Protein AF-A0A4U3B0X9-F1 (afdb_monomer_lite)

Foldseek 3Di:
DVQVCCCPPVVDHPPDDDDPDDDDPPPDDPVPDDQDDADLDDCVVCVVLLQQQCCVAPVDRVVVCVVPQDPVNSVVCSVPGDCPGSSNLLSCLCPPDQDDDDPPCPVVSVVSVVSNVVSGDPRNVVSVVVVVVVVVVVVVVVVVVVVVVVD

Structure (mmCIF, N/CA/C/O backbone):
data_AF-A0A4U3B0X9-F1
#
_entry.id   AF-A0A4U3B0X9-F1
#
loop_
_atom_site.group_PDB
_atom_site.id
_atom_site.type_symbol
_atom_site.label_atom_id
_atom_site.label_alt_id
_atom_site.label_comp_id
_atom_site.label_asym_id
_atom_site.label_entity_id
_atom_site.label_seq_id
_atom_site.pdbx_PDB_ins_code
_atom_site.Cartn_x
_atom_site.Cartn_y
_atom_site.Cartn_z
_atom_site.occupancy
_atom_site.B_iso_or_equiv
_atom_site.auth_seq_id
_atom_site.auth_comp_id
_atom_site.auth_asym_id
_atom_site.auth_atom_id
_atom_site.pdbx_PDB_model_num
ATOM 1 N N . LEU A 1 1 ? -31.611 -10.986 -2.241 1.00 58.12 1 LEU A N 1
ATOM 2 C CA . LEU A 1 1 ? -31.623 -9.513 -2.038 1.00 58.12 1 LEU A CA 1
ATOM 3 C C . LEU A 1 1 ? -30.250 -8.855 -1.805 1.00 58.12 1 LEU A C 1
ATOM 5 O O . LEU A 1 1 ? -30.163 -7.653 -1.999 1.00 58.12 1 LEU A O 1
ATOM 9 N N . VAL A 1 2 ? -29.166 -9.588 -1.501 1.00 58.53 2 VAL A N 1
ATOM 10 C CA . VAL A 1 2 ? -27.774 -9.092 -1.698 1.00 58.53 2 VAL A CA 1
ATOM 11 C C . VAL A 1 2 ? -27.005 -10.004 -2.658 1.00 58.53 2 VAL A C 1
ATOM 13 O O . VAL A 1 2 ? -26.321 -9.516 -3.549 1.00 58.53 2 VAL A O 1
ATOM 16 N N . ILE A 1 3 ? -27.207 -11.321 -2.544 1.00 60.56 3 ILE A N 1
ATOM 17 C CA . ILE A 1 3 ? -26.591 -12.351 -3.399 1.00 60.56 3 ILE A CA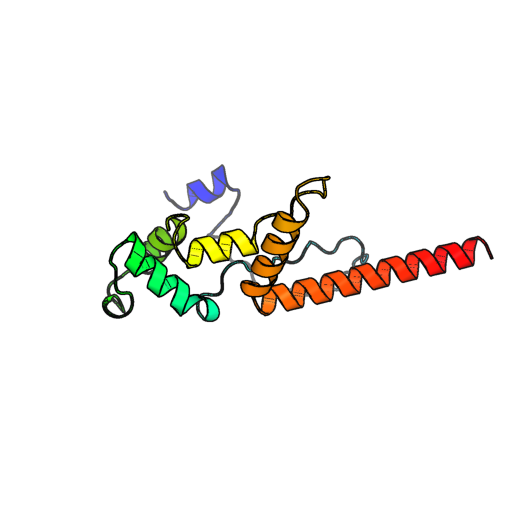 1
ATOM 18 C C . ILE A 1 3 ? -26.887 -12.114 -4.896 1.00 60.56 3 ILE A C 1
ATOM 20 O O . ILE A 1 3 ? -25.988 -12.217 -5.725 1.00 60.56 3 ILE A O 1
ATOM 24 N N . ASP A 1 4 ? -28.110 -11.696 -5.233 1.00 64.00 4 ASP A N 1
ATOM 25 C CA . ASP A 1 4 ? -28.548 -11.498 -6.626 1.00 64.00 4 ASP A CA 1
ATOM 26 C C . ASP A 1 4 ? -27.814 -10.339 -7.327 1.00 64.00 4 ASP A C 1
ATOM 28 O O . 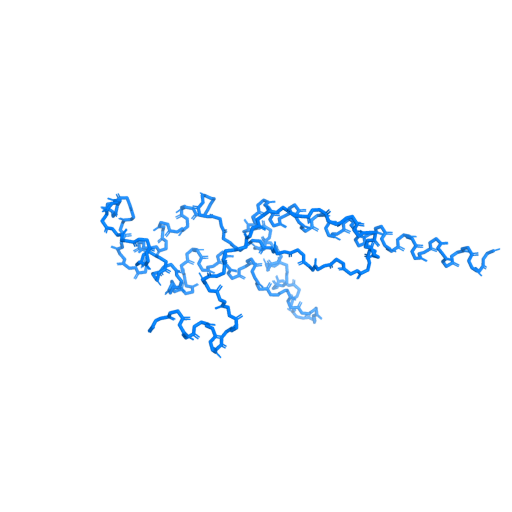ASP A 1 4 ? -27.564 -10.387 -8.527 1.00 64.00 4 ASP A O 1
ATOM 32 N N . VAL A 1 5 ? -27.376 -9.319 -6.574 1.00 68.06 5 VAL A N 1
ATOM 33 C CA . VAL A 1 5 ? -26.639 -8.172 -7.137 1.00 68.06 5 VAL A CA 1
ATOM 34 C C . VAL A 1 5 ? -25.253 -8.593 -7.634 1.00 68.06 5 VAL A C 1
ATOM 36 O O . VAL A 1 5 ? -24.791 -8.099 -8.664 1.00 68.06 5 VAL A O 1
ATOM 39 N N . PHE A 1 6 ? -24.599 -9.523 -6.932 1.00 60.88 6 PHE A N 1
ATOM 40 C CA . PHE A 1 6 ? -23.285 -10.047 -7.319 1.00 60.88 6 PHE A CA 1
ATOM 41 C C . PHE A 1 6 ? -23.370 -10.973 -8.534 1.00 60.88 6 PHE A C 1
ATOM 43 O O . PHE A 1 6 ? -22.490 -10.935 -9.397 1.00 60.88 6 PHE A O 1
ATOM 50 N N . LYS A 1 7 ? -24.459 -11.737 -8.648 1.00 64.50 7 LYS A N 1
ATOM 51 C CA . LYS A 1 7 ? -24.698 -12.610 -9.795 1.00 64.50 7 LYS A CA 1
ATOM 52 C C . LYS A 1 7 ? -24.978 -11.807 -11.064 1.00 64.50 7 LYS A C 1
ATOM 54 O O . LYS A 1 7 ? -24.322 -12.027 -12.076 1.00 64.50 7 LYS A O 1
ATOM 59 N N . ASP A 1 8 ? -25.857 -10.812 -10.988 1.00 65.38 8 ASP A N 1
ATOM 60 C CA . ASP A 1 8 ? -26.349 -10.127 -12.188 1.00 65.38 8 ASP A CA 1
ATOM 61 C C . ASP A 1 8 ? -25.413 -9.026 -12.700 1.00 65.38 8 ASP A C 1
ATOM 63 O O . ASP A 1 8 ? -25.367 -8.766 -13.902 1.00 65.38 8 ASP A O 1
ATOM 67 N N . LYS A 1 9 ? -24.659 -8.356 -11.814 1.00 61.19 9 LYS A N 1
ATOM 68 C CA . LYS A 1 9 ? -23.760 -7.258 -12.219 1.00 61.19 9 LYS A CA 1
ATOM 69 C C . LYS A 1 9 ? -22.295 -7.649 -12.335 1.00 61.19 9 LYS A C 1
ATOM 71 O O . LYS A 1 9 ? -21.566 -6.986 -13.066 1.00 61.19 9 LYS A O 1
ATOM 76 N N . LEU A 1 10 ? -21.864 -8.671 -11.599 1.00 64.69 10 LEU A N 1
ATOM 77 C CA . LEU A 1 10 ? -20.454 -9.064 -11.512 1.00 64.69 10 LEU A CA 1
ATOM 78 C C . LEU A 1 10 ? -20.211 -10.513 -11.950 1.00 64.69 10 LEU A C 1
ATOM 80 O O . LEU A 1 10 ? -19.059 -10.925 -12.009 1.00 64.69 10 LEU A O 1
ATOM 84 N N . ASN A 1 11 ? -21.263 -11.265 -12.299 1.00 58.09 11 ASN A N 1
ATOM 85 C CA . ASN A 1 11 ? -21.195 -12.669 -12.710 1.00 58.09 11 ASN A CA 1
ATOM 86 C C . ASN A 1 11 ? -20.490 -13.579 -11.681 1.00 58.09 11 ASN A C 1
ATOM 88 O O . ASN A 1 11 ? -19.813 -14.540 -12.045 1.00 58.09 11 ASN A O 1
ATOM 92 N N . ILE A 1 12 ? -20.636 -13.270 -10.386 1.00 61.69 12 ILE A N 1
ATOM 93 C CA . ILE A 1 12 ? -20.060 -14.046 -9.280 1.00 61.69 12 ILE A CA 1
ATOM 94 C C . ILE A 1 12 ? -21.200 -14.700 -8.497 1.00 61.69 12 ILE A C 1
ATOM 96 O O . ILE A 1 12 ? -22.024 -14.012 -7.893 1.00 61.69 12 ILE A O 1
ATOM 100 N N . ASP A 1 13 ? -21.233 -16.035 -8.496 1.00 69.44 13 ASP A N 1
ATOM 101 C CA . ASP A 1 13 ? -22.217 -16.823 -7.753 1.00 69.44 13 ASP A CA 1
ATOM 102 C C . ASP A 1 13 ? -21.636 -17.308 -6.417 1.00 69.44 13 ASP A C 1
ATOM 104 O O . ASP A 1 13 ? -20.866 -18.267 -6.354 1.00 69.44 13 ASP A O 1
ATOM 108 N N . LEU A 1 14 ? -22.023 -16.626 -5.339 1.00 63.66 14 LEU A N 1
ATOM 109 C CA . LEU A 1 14 ? -21.607 -16.914 -3.962 1.00 63.66 14 LEU A CA 1
ATOM 110 C C . LEU A 1 14 ? -22.302 -18.150 -3.357 1.00 63.66 14 LEU A C 1
ATOM 112 O O . LEU A 1 14 ? -22.044 -18.483 -2.204 1.00 63.66 14 LEU A O 1
ATOM 116 N N . THR A 1 15 ? -23.185 -18.816 -4.108 1.00 67.69 15 THR A N 1
ATOM 117 C CA . THR A 1 15 ? -23.916 -20.016 -3.665 1.00 67.69 15 THR A CA 1
ATOM 118 C C . THR A 1 15 ? -23.371 -21.317 -4.256 1.00 67.69 15 THR A C 1
ATOM 120 O O . THR A 1 15 ? -23.873 -22.394 -3.941 1.00 67.69 15 THR A O 1
ATOM 123 N N . ALA A 1 16 ? -22.339 -21.245 -5.102 1.00 61.00 16 ALA A N 1
ATOM 124 C CA . ALA A 1 16 ? -21.762 -22.418 -5.743 1.00 61.00 16 ALA A CA 1
ATOM 125 C C . ALA A 1 16 ? -20.732 -23.117 -4.835 1.00 61.00 16 ALA A C 1
ATOM 127 O O . ALA A 1 16 ? -19.614 -22.631 -4.658 1.00 61.00 16 ALA A O 1
ATOM 128 N N . ASP A 1 17 ? -21.085 -24.300 -4.325 1.00 55.38 17 ASP A N 1
ATOM 129 C CA . ASP A 1 17 ? -20.151 -25.232 -3.683 1.00 55.38 17 ASP A CA 1
ATOM 130 C C . ASP A 1 17 ? -19.131 -25.750 -4.713 1.00 55.38 17 ASP A C 1
ATOM 132 O O . ASP A 1 17 ? -19.342 -26.757 -5.396 1.00 55.38 17 ASP A O 1
ATOM 136 N N . LYS A 1 18 ? -17.992 -25.064 -4.852 1.00 51.91 18 LYS A N 1
ATOM 137 C CA . LYS A 1 18 ? -16.855 -25.586 -5.618 1.00 51.91 18 LYS A CA 1
ATOM 138 C C . LYS A 1 18 ? -16.180 -26.690 -4.804 1.00 51.91 18 LYS A C 1
ATOM 140 O O . LYS A 1 18 ? -15.394 -26.418 -3.900 1.00 51.91 18 LYS A O 1
ATOM 145 N N . LYS A 1 19 ? -16.481 -27.949 -5.136 1.00 41.53 19 LYS A N 1
ATOM 146 C CA . LYS A 1 19 ? -15.724 -29.108 -4.649 1.00 41.53 19 LYS A CA 1
ATOM 147 C C . LYS A 1 19 ? -14.262 -28.982 -5.080 1.00 41.53 19 LYS A C 1
ATOM 149 O O . LYS A 1 19 ? -13.957 -28.952 -6.269 1.00 41.53 19 LYS A O 1
ATOM 154 N N . ALA A 1 20 ? -13.374 -28.921 -4.095 1.00 42.41 20 ALA A N 1
ATOM 155 C CA . ALA A 1 20 ? -11.943 -29.062 -4.289 1.00 42.41 20 ALA A CA 1
ATOM 156 C C . ALA A 1 20 ? -11.616 -30.510 -4.693 1.00 42.41 20 ALA A C 1
ATOM 158 O O . ALA A 1 20 ? -11.985 -31.442 -3.980 1.00 42.41 20 ALA A O 1
ATOM 159 N N . GLY A 1 21 ? -10.900 -30.680 -5.807 1.00 44.09 21 GLY A N 1
ATOM 160 C CA . GLY A 1 21 ? -10.210 -31.927 -6.141 1.00 44.09 21 GLY A CA 1
ATOM 161 C C . GLY A 1 21 ? -10.716 -32.649 -7.389 1.00 44.09 21 GLY A C 1
ATOM 162 O O . GLY A 1 21 ? -11.432 -33.634 -7.278 1.00 44.09 21 GLY A O 1
ATOM 163 N N . GLU A 1 22 ? -10.233 -32.230 -8.559 1.00 33.38 22 GLU A N 1
ATOM 164 C CA . GLU A 1 22 ? -10.010 -33.120 -9.705 1.00 33.38 22 GLU A CA 1
ATOM 165 C C . GLU A 1 22 ? -8.728 -32.658 -10.416 1.00 33.38 22 GLU A C 1
ATOM 167 O O . GLU A 1 22 ? -8.694 -31.633 -11.095 1.00 33.38 22 GLU A O 1
ATOM 172 N N . MET A 1 23 ? -7.636 -33.393 -10.181 1.00 42.75 23 MET A N 1
ATOM 173 C CA . MET A 1 23 ? -6.396 -33.277 -10.944 1.00 42.75 23 MET A CA 1
ATOM 174 C C . MET A 1 23 ? -6.652 -33.823 -12.348 1.00 42.75 23 MET A C 1
ATOM 176 O O . MET A 1 23 ? -6.735 -35.034 -12.540 1.00 42.75 23 MET A O 1
ATOM 180 N N . THR A 1 24 ? -6.749 -32.935 -13.331 1.00 37.41 24 THR A N 1
ATOM 181 C CA . THR A 1 24 ? -6.506 -33.295 -14.726 1.00 37.41 24 THR A CA 1
ATOM 182 C C . THR A 1 24 ? -5.103 -32.823 -15.071 1.00 37.41 24 THR A C 1
ATOM 184 O O . THR A 1 24 ? -4.795 -31.634 -15.047 1.00 37.41 24 THR A O 1
ATOM 187 N N . GLU A 1 25 ? -4.218 -33.786 -15.318 1.00 46.66 25 GLU A N 1
ATOM 188 C CA . GLU A 1 25 ? -2.865 -33.565 -15.820 1.00 46.66 25 GLU A CA 1
ATOM 189 C C . GLU A 1 25 ? -2.976 -33.057 -17.265 1.00 46.66 25 GLU A C 1
ATOM 191 O O . GLU A 1 25 ? -2.872 -33.803 -18.238 1.00 46.66 25 GLU A O 1
ATOM 196 N N . SER A 1 26 ? -3.274 -31.768 -17.428 1.00 37.78 26 SER A N 1
ATOM 197 C CA . SER A 1 26 ? -3.074 -31.118 -18.712 1.00 37.78 26 SER A CA 1
ATOM 198 C C . SER A 1 26 ? -1.574 -30.881 -18.841 1.00 37.78 26 SER A C 1
ATOM 200 O O . SER A 1 26 ? -0.998 -30.124 -18.056 1.00 37.78 26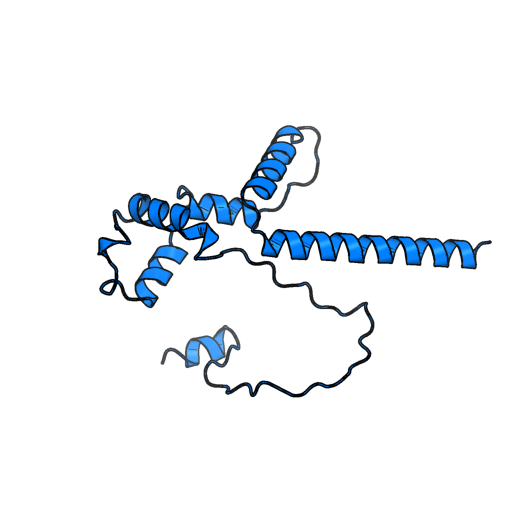 SER A O 1
ATOM 202 N N . LEU A 1 27 ? -0.935 -31.519 -19.822 1.00 40.84 27 LEU A N 1
ATOM 203 C CA . LEU A 1 27 ? 0.327 -31.041 -20.387 1.00 40.84 27 LEU A CA 1
ATOM 204 C C . LEU A 1 27 ? 0.046 -29.670 -21.013 1.00 40.84 27 LEU A C 1
ATOM 206 O O . LEU A 1 27 ? -0.173 -29.543 -22.216 1.00 40.84 27 LEU A O 1
ATOM 210 N N . GLY A 1 28 ? -0.052 -28.662 -20.149 1.00 36.62 28 GLY A N 1
ATOM 211 C CA . GLY A 1 28 ? -0.267 -27.280 -20.515 1.00 36.62 28 GLY A CA 1
ATOM 212 C C . GLY A 1 28 ? 0.920 -26.820 -21.338 1.00 36.62 28 GLY A C 1
ATOM 213 O O . GLY A 1 28 ? 2.078 -26.984 -20.951 1.00 36.62 28 GLY A O 1
ATOM 214 N N . ASN A 1 29 ? 0.627 -26.260 -22.502 1.00 39.94 29 ASN A N 1
ATOM 215 C CA . ASN A 1 29 ? 1.595 -25.484 -23.245 1.00 39.94 29 ASN A CA 1
ATOM 216 C C . ASN A 1 29 ? 2.105 -24.381 -22.290 1.00 39.94 29 ASN A C 1
ATOM 218 O O . ASN A 1 29 ? 1.275 -23.627 -21.781 1.00 39.94 29 ASN A O 1
ATOM 222 N N . PRO A 1 30 ? 3.416 -24.229 -22.027 1.00 50.03 30 PRO A N 1
ATOM 223 C CA . PRO A 1 30 ? 3.950 -23.231 -21.079 1.00 50.03 30 PRO A CA 1
ATOM 224 C C . PRO A 1 30 ? 3.720 -21.765 -21.515 1.00 50.03 30 PRO A C 1
ATOM 226 O O . PRO A 1 30 ? 4.317 -20.834 -20.976 1.00 50.03 30 PRO A O 1
ATOM 229 N N . LEU A 1 31 ? 2.895 -21.557 -22.544 1.00 47.84 31 LEU A N 1
ATOM 230 C CA . LEU A 1 31 ? 2.499 -20.278 -23.115 1.00 47.84 31 LEU A CA 1
ATOM 231 C C . LEU A 1 31 ? 1.166 -19.755 -22.558 1.00 47.84 31 LEU A C 1
ATOM 233 O O . LEU A 1 31 ? 0.908 -18.568 -22.730 1.00 47.84 31 LEU A O 1
ATOM 237 N N . ASP A 1 32 ? 0.391 -20.590 -21.856 1.00 48.38 32 ASP A N 1
ATOM 238 C CA . ASP A 1 32 ? -0.952 -20.256 -21.359 1.00 48.38 32 ASP A CA 1
ATOM 239 C C . ASP A 1 32 ? -1.034 -20.245 -19.814 1.00 48.38 32 ASP A C 1
ATOM 241 O O . ASP A 1 32 ? -2.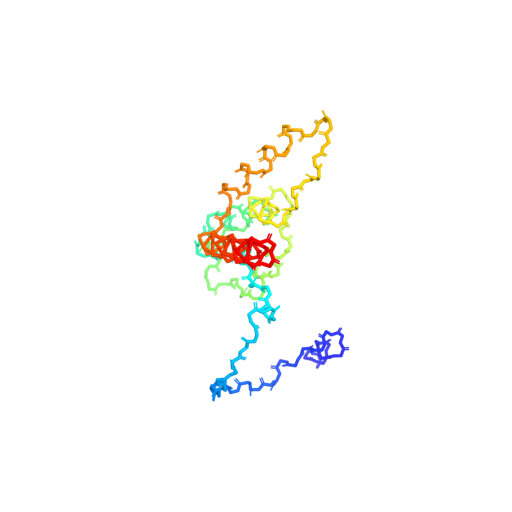095 -20.481 -19.242 1.00 48.38 32 ASP A O 1
ATOM 245 N N . GLU A 1 33 ? 0.078 -19.995 -19.107 1.00 63.88 33 GLU A N 1
ATOM 246 C CA . GLU A 1 33 ? 0.017 -19.745 -17.657 1.00 63.88 33 GLU A CA 1
ATOM 247 C C . GLU A 1 33 ? -0.629 -18.371 -17.410 1.00 63.88 33 GLU A C 1
ATOM 249 O O . GLU A 1 33 ? -0.079 -17.337 -17.806 1.00 63.88 33 GLU A O 1
ATOM 254 N N . GLU A 1 34 ? -1.802 -18.357 -16.764 1.00 70.94 34 GLU A N 1
ATOM 255 C CA . GLU A 1 34 ? -2.416 -17.128 -16.256 1.00 70.94 34 GLU A CA 1
ATOM 256 C C . GLU A 1 34 ? -1.418 -16.382 -15.360 1.00 70.94 34 GLU A C 1
ATOM 258 O O . GLU A 1 34 ? -0.642 -16.987 -14.614 1.00 70.94 34 GLU A O 1
ATOM 263 N N . ALA A 1 35 ? -1.404 -15.049 -15.456 1.00 76.25 35 ALA A N 1
ATOM 264 C CA . ALA A 1 35 ? -0.524 -14.241 -14.626 1.00 76.25 35 ALA A CA 1
ATOM 265 C C . ALA A 1 35 ? -0.830 -14.515 -13.142 1.00 76.25 35 ALA A C 1
ATOM 267 O O . ALA A 1 35 ? -2.004 -14.496 -12.765 1.00 76.25 35 ALA A O 1
ATOM 268 N N . PRO A 1 36 ? 0.192 -14.764 -12.304 1.00 84.94 36 PRO A N 1
ATOM 269 C CA . PRO A 1 36 ? -0.036 -15.052 -10.897 1.00 84.94 36 PRO A CA 1
ATOM 270 C C . PRO A 1 36 ? -0.690 -13.848 -10.216 1.00 84.94 36 PRO A C 1
ATOM 272 O O . PRO A 1 36 ? -0.334 -12.699 -10.496 1.00 84.94 36 PRO A O 1
ATOM 275 N N . ASP A 1 37 ? -1.630 -14.117 -9.312 1.00 90.12 37 ASP A N 1
ATOM 276 C CA . ASP A 1 37 ? -2.234 -13.081 -8.481 1.00 90.12 37 ASP A CA 1
ATOM 277 C C . ASP A 1 37 ? -1.201 -12.581 -7.463 1.00 90.12 37 ASP A C 1
ATOM 279 O O . ASP A 1 37 ? -0.636 -13.360 -6.694 1.00 90.12 37 ASP A O 1
ATOM 283 N N . VAL A 1 38 ? -0.900 -11.282 -7.496 1.00 93.19 38 VAL A N 1
ATOM 284 C CA . VAL A 1 38 ? 0.132 -10.677 -6.648 1.00 93.19 38 VAL A CA 1
ATOM 285 C C . VAL A 1 38 ? -0.553 -10.040 -5.441 1.00 93.19 38 VAL A C 1
ATOM 287 O O . VAL A 1 38 ? -1.306 -9.075 -5.610 1.00 93.19 38 VAL A O 1
ATOM 290 N N . PRO A 1 39 ? -0.274 -10.496 -4.208 1.00 95.12 39 PRO A N 1
ATOM 291 C CA . PRO A 1 39 ? -0.954 -9.983 -3.029 1.00 95.12 39 PRO A CA 1
ATOM 292 C C . PRO A 1 39 ? -0.608 -8.513 -2.785 1.00 95.12 39 PRO A C 1
ATOM 294 O O . PRO A 1 39 ? 0.556 -8.102 -2.798 1.00 95.12 39 PRO A O 1
ATOM 297 N N . VAL A 1 40 ? -1.638 -7.715 -2.503 1.00 97.31 40 VAL A N 1
ATOM 298 C CA . VAL A 1 40 ? -1.505 -6.279 -2.198 1.00 97.31 40 VAL A CA 1
ATOM 299 C C . VAL A 1 40 ? -1.540 -6.010 -0.692 1.00 97.31 40 VAL A C 1
ATOM 301 O O . VAL A 1 40 ? -0.966 -5.025 -0.221 1.00 97.31 40 VAL A O 1
ATOM 304 N N . VAL A 1 41 ? -2.194 -6.880 0.079 1.00 97.81 41 VAL A N 1
ATOM 305 C CA . VAL A 1 41 ? -2.398 -6.733 1.525 1.00 97.81 41 VAL A CA 1
ATOM 306 C C . VAL A 1 41 ? -2.082 -8.051 2.216 1.00 97.81 41 VAL A C 1
ATOM 308 O O . VAL A 1 41 ? -2.502 -9.110 1.761 1.00 97.81 41 VAL A O 1
ATOM 311 N N . ASN A 1 42 ? -1.393 -7.973 3.350 1.00 98.19 42 ASN A N 1
ATOM 312 C CA . ASN A 1 42 ? -1.234 -9.076 4.283 1.00 98.19 42 ASN A CA 1
ATOM 313 C C . ASN A 1 42 ? -1.551 -8.560 5.691 1.00 98.19 42 ASN A C 1
ATOM 315 O O . ASN A 1 42 ? -0.745 -7.851 6.282 1.00 98.19 42 ASN A O 1
ATOM 319 N N . PHE A 1 43 ? -2.715 -8.917 6.243 1.00 97.06 43 PHE A N 1
ATOM 320 C CA . PHE A 1 43 ? -3.191 -8.374 7.524 1.00 97.06 43 PHE A CA 1
ATOM 321 C C . PHE A 1 43 ? -2.243 -8.615 8.709 1.00 97.06 43 PHE A C 1
ATOM 323 O O . PHE A 1 43 ? -2.285 -7.858 9.674 1.00 97.06 43 PHE A O 1
ATOM 330 N N . THR A 1 44 ? -1.380 -9.634 8.647 1.00 97.94 44 THR A N 1
ATOM 331 C CA . THR A 1 44 ? -0.381 -9.897 9.689 1.00 97.94 44 THR A CA 1
ATOM 332 C C . THR A 1 44 ? 0.825 -8.973 9.555 1.00 97.94 44 THR A C 1
ATOM 334 O O . THR A 1 44 ? 1.221 -8.344 10.529 1.00 97.94 44 THR A O 1
ATOM 337 N N . LEU A 1 45 ? 1.403 -8.863 8.357 1.00 98.06 45 LEU A N 1
ATOM 338 C CA . LEU A 1 45 ? 2.577 -8.013 8.119 1.00 98.06 45 LEU A CA 1
ATOM 339 C C . LEU A 1 45 ? 2.227 -6.522 8.112 1.00 98.06 45 LEU A C 1
ATOM 341 O O . LEU A 1 45 ? 3.056 -5.686 8.458 1.00 98.06 45 LEU A O 1
ATOM 345 N N . ASP A 1 46 ? 0.995 -6.195 7.731 1.00 98.50 46 ASP A N 1
ATOM 346 C CA . ASP A 1 46 ? 0.500 -4.826 7.644 1.00 98.50 46 ASP A CA 1
ATOM 347 C C . ASP A 1 46 ? -0.141 -4.336 8.951 1.00 98.50 46 ASP A C 1
ATOM 349 O O . ASP A 1 46 ? -0.567 -3.184 9.011 1.00 98.50 46 ASP A O 1
ATOM 353 N N . ALA A 1 47 ? -0.199 -5.166 10.000 1.00 98.38 47 ALA A N 1
ATOM 354 C CA . ALA A 1 47 ? -0.936 -4.887 11.235 1.00 98.38 47 ALA A CA 1
ATOM 355 C C . ALA A 1 47 ? -0.638 -3.495 11.826 1.00 98.38 47 ALA A C 1
ATOM 357 O O . ALA A 1 47 ? -1.568 -2.753 12.140 1.00 98.38 47 ALA A O 1
ATOM 358 N N . ASP A 1 48 ? 0.637 -3.099 11.892 1.00 98.44 48 ASP A N 1
ATOM 359 C CA . ASP A 1 48 ? 1.051 -1.795 12.425 1.00 98.44 48 ASP A CA 1
ATOM 360 C C . ASP A 1 48 ? 0.557 -0.626 11.561 1.00 98.44 48 ASP A C 1
ATOM 362 O O . ASP A 1 48 ? 0.073 0.386 12.075 1.00 98.44 48 ASP A O 1
ATOM 366 N N . MET A 1 49 ? 0.643 -0.761 10.232 1.00 98.56 49 MET A N 1
ATOM 367 C CA . MET A 1 49 ? 0.148 0.261 9.307 1.00 98.56 49 MET A CA 1
ATOM 368 C C . MET A 1 49 ? -1.369 0.359 9.371 1.00 98.56 49 MET A C 1
ATOM 370 O O . MET A 1 49 ? -1.903 1.465 9.358 1.00 98.56 49 MET A O 1
ATOM 374 N N . ILE A 1 50 ? -2.062 -0.772 9.467 1.00 98.75 50 ILE A N 1
ATOM 375 C CA . ILE A 1 50 ? -3.517 -0.835 9.601 1.00 98.75 50 ILE A CA 1
ATOM 376 C C . ILE A 1 50 ? -3.949 -0.153 10.892 1.00 98.75 50 ILE A C 1
ATOM 378 O O . ILE A 1 50 ? -4.774 0.756 10.849 1.00 98.75 50 ILE A O 1
ATOM 382 N N . PHE A 1 51 ? -3.338 -0.515 12.018 1.00 98.69 51 PHE A N 1
ATOM 383 C CA . PHE A 1 51 ? -3.599 0.112 13.308 1.00 98.69 51 PHE A CA 1
ATOM 384 C C . PHE A 1 51 ? -3.416 1.633 13.253 1.00 98.69 51 PHE A C 1
ATOM 386 O O . PHE A 1 51 ? -4.340 2.381 13.578 1.00 98.69 51 PHE A O 1
ATOM 393 N N . ALA A 1 52 ? -2.261 2.098 12.770 1.00 98.69 52 ALA A N 1
ATOM 394 C CA . ALA A 1 52 ? -1.980 3.526 12.649 1.00 98.69 52 ALA A CA 1
ATOM 395 C C . ALA A 1 52 ? -2.970 4.240 11.713 1.00 98.69 52 ALA A C 1
ATOM 397 O O . ALA A 1 52 ? -3.345 5.382 11.968 1.00 98.69 52 ALA A O 1
ATOM 398 N N . SER A 1 53 ? -3.417 3.569 10.649 1.00 98.75 53 SER A N 1
ATOM 399 C CA . SER A 1 53 ? -4.373 4.124 9.684 1.00 98.75 53 SER A CA 1
ATOM 400 C C . SER A 1 53 ? -5.768 4.287 10.284 1.00 98.75 53 SER A C 1
ATOM 402 O O . SER A 1 53 ? -6.383 5.332 10.100 1.00 98.75 53 SER A O 1
ATOM 404 N N . PHE A 1 54 ? -6.247 3.302 11.049 1.00 98.75 54 PHE A N 1
ATOM 405 C CA . PHE A 1 54 ? -7.539 3.387 11.738 1.00 98.75 54 PHE A CA 1
ATOM 406 C C . PHE A 1 54 ? -7.552 4.483 12.803 1.00 98.75 54 PHE A C 1
ATOM 408 O O . PHE A 1 54 ? -8.530 5.227 12.915 1.00 98.75 54 PHE A O 1
ATOM 415 N N . LEU A 1 55 ? -6.456 4.619 13.551 1.00 98.44 55 LEU A N 1
ATOM 416 C CA . LEU A 1 55 ? -6.323 5.690 14.529 1.00 98.44 55 LEU A CA 1
ATOM 417 C C . LEU A 1 55 ? -6.261 7.066 13.848 1.00 98.44 55 LEU A C 1
ATOM 419 O O . LEU A 1 55 ? -6.900 8.002 14.311 1.00 98.44 55 LEU A O 1
ATOM 423 N N . PHE A 1 56 ? -5.533 7.187 12.735 1.00 98.44 56 PHE A N 1
ATOM 424 C CA . PHE A 1 56 ? -5.392 8.444 11.997 1.00 98.44 56 PHE A CA 1
ATOM 425 C C . PHE A 1 56 ? -6.700 8.919 11.345 1.00 98.44 56 PHE A C 1
ATOM 427 O O . PHE A 1 56 ? -7.048 10.089 11.481 1.00 98.44 56 PHE A O 1
ATOM 434 N N . ASP A 1 57 ? -7.418 8.040 10.643 1.00 98.44 57 ASP A N 1
ATOM 435 C CA . ASP A 1 57 ? -8.605 8.435 9.869 1.00 98.44 57 ASP A CA 1
ATOM 436 C C . ASP A 1 57 ? -9.884 8.486 10.695 1.00 98.44 57 ASP A C 1
ATOM 438 O O . ASP A 1 57 ? -10.724 9.363 10.495 1.00 98.44 57 ASP A O 1
ATOM 442 N N . TYR A 1 58 ? -10.055 7.519 11.594 1.00 98.19 58 TYR A N 1
ATOM 443 C CA . TYR A 1 58 ? -11.324 7.302 12.283 1.00 98.19 58 TYR A CA 1
ATOM 444 C C . TYR A 1 58 ? -11.231 7.543 13.785 1.00 98.19 58 TYR A C 1
ATOM 446 O O . TYR A 1 58 ? -12.252 7.497 14.467 1.00 98.19 58 TYR A O 1
ATOM 454 N N . ASN A 1 59 ? -10.026 7.791 14.312 1.00 98.44 59 ASN A N 1
ATOM 455 C CA . ASN A 1 59 ? -9.767 7.844 15.748 1.00 98.44 59 ASN A CA 1
ATOM 456 C C . ASN A 1 59 ? -10.220 6.556 16.470 1.00 98.44 59 ASN A C 1
ATOM 458 O O . ASN A 1 59 ? -10.735 6.599 17.586 1.00 98.44 59 ASN A O 1
ATOM 462 N N . ILE A 1 60 ? -10.046 5.403 15.809 1.00 98.44 60 ILE A N 1
ATOM 463 C CA . ILE A 1 60 ? -10.415 4.082 16.330 1.00 98.44 60 ILE A CA 1
ATOM 464 C C . ILE A 1 60 ? -9.159 3.341 16.797 1.00 98.44 60 ILE A C 1
ATOM 466 O O . ILE A 1 60 ? -8.264 3.050 16.003 1.00 98.44 60 ILE A O 1
ATOM 470 N N . ASN A 1 61 ? -9.124 2.963 18.076 1.00 98.31 61 ASN A N 1
ATOM 471 C CA . ASN A 1 61 ? -8.117 2.055 18.619 1.00 98.31 61 ASN A CA 1
ATOM 472 C C . ASN A 1 61 ? -8.546 0.590 18.408 1.00 98.31 61 ASN A C 1
ATOM 474 O O . ASN A 1 61 ? -9.413 0.084 19.118 1.00 98.31 61 ASN A O 1
ATOM 478 N N . LEU A 1 62 ? -7.922 -0.118 17.459 1.00 97.94 62 LEU A N 1
ATOM 479 C CA . LEU A 1 62 ? -8.290 -1.508 17.144 1.00 97.94 62 LEU A CA 1
ATOM 480 C C . LEU A 1 62 ? -8.073 -2.498 18.301 1.00 97.94 62 LEU A C 1
ATOM 482 O O . LEU A 1 62 ? -8.741 -3.530 18.331 1.00 97.94 62 LEU A O 1
ATOM 486 N N . PHE A 1 63 ? -7.191 -2.205 19.263 1.00 97.31 63 PHE A N 1
ATOM 487 C CA . PHE A 1 63 ? -7.023 -3.061 20.443 1.00 97.31 63 PHE A CA 1
ATOM 488 C C . PHE A 1 63 ? -8.235 -2.989 21.373 1.00 97.31 63 PHE A C 1
ATOM 490 O O . PHE A 1 63 ? -8.647 -4.004 21.926 1.00 97.31 63 PHE A O 1
ATOM 497 N N . GLU A 1 64 ? -8.842 -1.811 21.502 1.00 98.19 64 GLU A N 1
ATOM 498 C CA . GLU A 1 64 ? -10.056 -1.612 22.301 1.00 98.19 64 GLU A CA 1
ATOM 499 C C . GLU A 1 64 ? -11.305 -2.164 21.610 1.00 98.19 64 GLU A C 1
ATOM 501 O O . GLU A 1 64 ? -12.302 -2.431 22.268 1.00 98.19 64 GLU A O 1
ATOM 506 N N . GLN A 1 65 ? -11.257 -2.346 20.289 1.00 97.81 65 GLN A N 1
ATOM 507 C CA . GLN A 1 65 ? -12.384 -2.821 19.487 1.00 97.81 65 GLN A CA 1
ATOM 508 C C . GLN A 1 65 ? -12.447 -4.349 19.323 1.00 97.81 65 GLN A C 1
ATOM 510 O O . GLN A 1 65 ? -13.318 -4.857 18.610 1.00 97.81 65 GLN A O 1
ATOM 515 N N . GLN A 1 66 ? -11.557 -5.104 19.973 1.00 95.44 66 GLN A N 1
ATOM 516 C CA . GLN A 1 66 ? -11.546 -6.566 19.891 1.00 95.44 66 GLN A CA 1
ATOM 517 C C . GLN A 1 66 ? -12.856 -7.165 20.427 1.00 95.44 66 GLN A C 1
ATOM 519 O O . GLN A 1 66 ? -13.250 -6.923 21.564 1.00 95.44 66 GLN A O 1
ATOM 524 N N . GLY A 1 67 ? -13.541 -7.954 19.593 1.00 95.25 67 GLY A N 1
ATOM 525 C CA . GLY A 1 67 ? -14.834 -8.564 19.929 1.00 95.25 67 GLY A CA 1
ATOM 526 C C . GLY A 1 67 ? -16.038 -7.613 19.879 1.00 95.25 67 GLY A C 1
ATOM 527 O O . GLY A 1 67 ? -17.158 -8.065 20.100 1.00 95.25 67 GLY A O 1
ATOM 528 N N . ILE A 1 68 ? -15.825 -6.328 19.570 1.00 98.00 68 ILE A N 1
ATOM 529 C CA . ILE A 1 68 ? -16.878 -5.308 19.460 1.00 98.00 68 ILE A CA 1
ATOM 530 C C . ILE A 1 68 ? -17.104 -4.958 17.988 1.00 98.00 68 ILE A C 1
ATOM 532 O O . ILE A 1 68 ? -18.208 -5.148 17.473 1.00 98.00 68 ILE A O 1
ATOM 536 N N . LEU A 1 69 ? -16.048 -4.499 17.308 1.00 97.19 69 LEU A N 1
ATOM 537 C CA . LEU A 1 69 ? -16.100 -4.120 15.899 1.00 97.19 69 LEU A CA 1
ATOM 538 C C . LEU A 1 69 ? -16.311 -5.365 15.039 1.00 97.19 69 LEU A C 1
ATOM 540 O O . LEU A 1 69 ? -15.481 -6.280 15.031 1.00 97.19 69 LEU A O 1
ATOM 544 N N . GLN A 1 70 ? -17.423 -5.403 14.307 1.00 97.81 70 GLN A N 1
ATOM 545 C CA . GLN A 1 70 ? -17.738 -6.539 13.453 1.00 97.81 70 GLN A CA 1
ATOM 546 C C . GLN A 1 70 ? -16.790 -6.574 12.253 1.00 97.81 70 GLN A C 1
ATOM 548 O O . GLN A 1 70 ? -16.389 -5.541 11.716 1.00 97.81 70 GLN A O 1
ATOM 553 N N . TRP A 1 71 ? -16.466 -7.773 11.767 1.00 96.50 71 TRP A N 1
ATOM 554 C CA . TRP A 1 71 ? -15.525 -7.933 10.652 1.00 96.50 71 TRP A CA 1
ATOM 555 C C . TRP A 1 71 ? -15.952 -7.176 9.382 1.00 96.50 71 TRP A C 1
ATOM 557 O O . TRP A 1 71 ? -15.121 -6.578 8.701 1.00 96.50 71 TRP A O 1
ATOM 567 N N . GLY A 1 72 ? -17.256 -7.140 9.087 1.00 97.88 72 GLY A N 1
ATOM 568 C CA . GLY A 1 72 ? -17.787 -6.372 7.957 1.00 97.88 72 GLY A CA 1
ATOM 569 C C . GLY A 1 72 ? -17.577 -4.860 8.101 1.00 97.88 72 GLY A C 1
ATOM 570 O O . GLY A 1 72 ? -17.265 -4.194 7.117 1.00 97.88 72 GLY A O 1
ATOM 571 N N . GLU A 1 73 ? -17.686 -4.327 9.320 1.00 97.75 73 GLU A N 1
ATOM 572 C CA . GLU A 1 73 ? -17.431 -2.911 9.616 1.00 97.75 73 GLU A CA 1
ATOM 573 C C . GLU A 1 73 ? -15.939 -2.596 9.505 1.00 97.75 73 GLU A C 1
ATOM 575 O O . GLU A 1 73 ? -15.564 -1.608 8.876 1.00 97.75 73 GLU A O 1
ATOM 580 N N . PHE A 1 74 ? -15.081 -3.476 10.034 1.00 98.31 74 PHE A N 1
ATOM 581 C CA . PHE A 1 74 ? -13.636 -3.376 9.852 1.00 98.31 74 PHE A CA 1
ATOM 582 C C . PHE A 1 74 ? -13.266 -3.310 8.366 1.00 98.31 74 PHE A C 1
ATOM 584 O O . PHE A 1 74 ? -12.550 -2.399 7.959 1.00 98.31 74 PHE A O 1
ATOM 591 N N . LEU A 1 75 ? -13.778 -4.228 7.539 1.00 98.25 75 LEU A N 1
ATOM 592 C CA . LEU A 1 75 ? -13.492 -4.233 6.103 1.00 98.25 75 LEU A CA 1
ATOM 593 C C . LEU A 1 75 ? -14.033 -2.986 5.398 1.00 98.25 75 LEU A C 1
ATOM 595 O O . LEU A 1 75 ? -13.353 -2.435 4.533 1.00 98.25 75 LEU A O 1
ATOM 599 N N . ALA A 1 76 ? -15.227 -2.516 5.766 1.00 98.31 76 ALA A N 1
ATOM 600 C CA . ALA A 1 76 ? -15.786 -1.284 5.220 1.00 98.31 76 ALA A CA 1
ATOM 601 C C . ALA A 1 76 ? -14.885 -0.075 5.523 1.00 98.31 76 ALA A C 1
ATOM 603 O O . ALA A 1 76 ? -14.582 0.698 4.615 1.00 98.31 76 ALA A O 1
ATOM 604 N N . LEU A 1 77 ? -14.406 0.054 6.762 1.00 98.56 77 LEU A N 1
ATOM 605 C CA . LEU A 1 77 ? -13.480 1.112 7.174 1.00 98.56 77 LEU A CA 1
ATOM 606 C C . LEU A 1 77 ? -12.115 0.979 6.487 1.00 98.56 77 LEU A C 1
ATOM 608 O O . LEU A 1 77 ? -11.603 1.957 5.944 1.00 98.56 77 LEU A O 1
ATOM 612 N N . PHE A 1 78 ? -11.552 -0.229 6.454 1.00 98.56 78 PHE A N 1
ATOM 613 C CA . PHE A 1 78 ? -10.268 -0.524 5.817 1.00 98.56 78 PHE A CA 1
ATOM 614 C C . PHE A 1 78 ? -10.275 -0.179 4.320 1.00 98.56 78 PHE A C 1
ATOM 616 O O . PHE A 1 78 ? -9.358 0.476 3.823 1.00 98.56 78 PHE A O 1
ATOM 623 N N . ASN A 1 79 ? -11.334 -0.555 3.598 1.00 97.62 79 ASN A N 1
ATOM 624 C CA . ASN A 1 79 ? -11.457 -0.282 2.164 1.00 97.62 79 ASN A CA 1
ATOM 625 C C . ASN A 1 79 ? -11.648 1.211 1.847 1.00 97.62 79 ASN A C 1
ATOM 627 O O . ASN A 1 79 ? -11.372 1.630 0.722 1.00 97.62 79 ASN A O 1
ATOM 631 N N . ASN A 1 80 ? -12.095 2.008 2.823 1.00 98.00 80 ASN A N 1
ATOM 632 C CA . ASN A 1 80 ? -12.366 3.441 2.672 1.00 98.00 80 ASN A CA 1
ATOM 633 C C . ASN A 1 80 ? -11.356 4.344 3.402 1.00 98.00 80 ASN A C 1
ATOM 635 O O . ASN A 1 80 ? -11.630 5.527 3.591 1.00 98.00 80 ASN A O 1
ATOM 639 N N . LEU A 1 81 ? -10.185 3.816 3.780 1.00 98.44 81 LEU A N 1
ATOM 640 C CA . LEU A 1 81 ? -9.094 4.632 4.319 1.00 98.44 81 LEU A CA 1
ATOM 641 C C . LEU A 1 81 ? -8.714 5.765 3.345 1.00 98.44 81 LEU A C 1
ATOM 643 O O . LEU A 1 81 ? -8.723 5.600 2.124 1.00 98.44 81 LEU A O 1
ATOM 647 N N . SER A 1 82 ? -8.336 6.917 3.878 1.00 98.06 82 SER A N 1
ATOM 648 C CA . SER A 1 82 ? -7.862 8.072 3.134 1.00 98.06 82 SER A CA 1
ATOM 649 C C . SER A 1 82 ? -6.461 7.824 2.567 1.00 98.06 82 SER A C 1
ATOM 651 O O . SER A 1 82 ? -5.627 7.141 3.166 1.00 98.06 82 SER A O 1
ATOM 653 N N . GLU A 1 83 ? -6.159 8.435 1.418 1.00 97.56 83 GLU A N 1
ATOM 654 C CA . GLU A 1 83 ? -4.876 8.277 0.704 1.00 97.56 83 GLU A CA 1
ATOM 655 C C . GLU A 1 83 ? -3.642 8.716 1.515 1.00 97.56 83 GLU A C 1
ATOM 657 O O . GLU A 1 83 ? -2.508 8.413 1.154 1.00 97.56 83 GLU A O 1
ATOM 662 N N . LYS A 1 84 ? -3.847 9.442 2.619 1.00 97.38 84 LYS A N 1
ATOM 663 C CA . LYS A 1 84 ? -2.774 9.925 3.499 1.00 97.38 84 LYS A CA 1
ATOM 664 C C . LYS A 1 84 ? -2.379 8.909 4.568 1.00 97.38 84 LYS A C 1
ATOM 666 O O . LYS A 1 84 ? -1.371 9.112 5.243 1.00 97.38 84 LYS A O 1
ATOM 671 N N . THR A 1 85 ? -3.158 7.844 4.742 1.00 98.62 85 THR A N 1
ATOM 672 C CA . THR A 1 85 ? -2.877 6.828 5.754 1.00 98.62 85 THR A CA 1
ATOM 673 C C . THR A 1 85 ? -1.640 6.000 5.414 1.00 98.62 85 THR A C 1
ATOM 675 O O . THR A 1 85 ? -1.378 5.735 4.236 1.00 98.62 85 THR A O 1
ATOM 678 N N . PRO A 1 86 ? -0.899 5.511 6.428 1.00 98.44 86 PRO A N 1
ATOM 679 C CA . PRO A 1 86 ? 0.224 4.602 6.211 1.00 98.44 86 PRO A CA 1
ATOM 680 C C . PRO A 1 86 ? -0.132 3.403 5.323 1.00 98.44 86 PRO A C 1
ATOM 682 O O . PRO A 1 86 ? 0.626 3.066 4.413 1.00 98.44 86 PRO A O 1
ATOM 685 N N . MET A 1 87 ? -1.307 2.801 5.537 1.00 98.50 87 MET A N 1
ATOM 686 C CA . MET A 1 87 ? -1.747 1.641 4.768 1.00 98.50 87 MET A CA 1
ATOM 687 C C . MET A 1 87 ? -2.052 1.995 3.308 1.00 98.50 87 MET A C 1
ATOM 689 O O . MET A 1 87 ? -1.607 1.283 2.407 1.00 98.50 87 MET A O 1
ATOM 693 N N . LYS A 1 88 ? -2.757 3.102 3.033 1.00 98.38 88 LYS A N 1
ATOM 694 C CA . LYS A 1 88 ? -3.038 3.506 1.643 1.00 98.38 88 LYS A CA 1
ATOM 695 C C . LYS A 1 88 ? -1.777 3.922 0.898 1.00 98.38 88 LYS A C 1
ATOM 697 O O . LYS A 1 88 ? -1.642 3.578 -0.271 1.00 98.38 88 LYS A O 1
ATOM 702 N N . ILE A 1 89 ? -0.809 4.539 1.576 1.00 98.50 89 ILE A N 1
ATOM 703 C CA . ILE A 1 89 ? 0.516 4.815 1.002 1.00 98.50 89 ILE A CA 1
ATOM 704 C C . ILE A 1 89 ? 1.222 3.509 0.603 1.00 98.50 89 ILE A C 1
ATOM 706 O O . ILE A 1 89 ? 1.773 3.421 -0.496 1.00 98.50 89 ILE A O 1
ATOM 710 N N . ALA A 1 90 ? 1.188 2.478 1.455 1.00 98.50 90 ALA A N 1
ATOM 711 C CA . ALA A 1 90 ? 1.764 1.175 1.127 1.00 98.50 90 ALA A CA 1
ATOM 712 C C . ALA A 1 90 ? 1.058 0.526 -0.075 1.00 98.50 90 ALA A C 1
ATOM 714 O O . ALA A 1 90 ? 1.727 0.121 -1.025 1.00 98.50 90 ALA A O 1
ATOM 715 N N . ILE A 1 91 ? -0.280 0.495 -0.083 1.00 98.38 91 ILE A N 1
ATOM 716 C CA . ILE A 1 91 ? -1.083 -0.022 -1.207 1.00 98.38 91 ILE A CA 1
ATOM 717 C C . ILE A 1 91 ? -0.762 0.733 -2.498 1.00 98.38 91 ILE A C 1
ATOM 719 O O . ILE A 1 91 ? -0.552 0.107 -3.540 1.00 98.38 91 ILE A O 1
ATOM 723 N N . HIS A 1 92 ? -0.673 2.063 -2.436 1.00 98.19 92 HIS A N 1
ATOM 724 C CA . HIS A 1 92 ? -0.314 2.895 -3.576 1.00 98.19 92 HIS A CA 1
ATOM 725 C C . HIS A 1 92 ? 1.029 2.458 -4.158 1.00 98.19 92 HIS A C 1
ATOM 727 O O . HIS A 1 92 ? 1.108 2.146 -5.341 1.00 98.19 92 HIS A O 1
ATOM 733 N N . TYR A 1 93 ? 2.079 2.355 -3.340 1.00 98.31 93 TYR A N 1
ATOM 734 C CA . TYR A 1 93 ? 3.378 1.928 -3.851 1.00 98.31 93 TYR A CA 1
ATOM 735 C C . TYR A 1 93 ? 3.406 0.460 -4.267 1.00 98.31 93 TYR A C 1
ATOM 737 O O . TYR A 1 93 ? 4.126 0.135 -5.201 1.00 98.31 93 TYR A O 1
ATOM 745 N N . ARG A 1 94 ? 2.608 -0.436 -3.686 1.00 97.50 94 ARG A N 1
ATOM 746 C CA . ARG A 1 94 ? 2.506 -1.826 -4.169 1.00 97.50 94 ARG A CA 1
ATOM 747 C C . ARG A 1 94 ? 1.905 -1.896 -5.574 1.00 97.50 94 ARG A C 1
ATOM 749 O O . ARG A 1 94 ? 2.416 -2.627 -6.416 1.00 97.50 94 ARG A O 1
ATOM 756 N N . THR A 1 95 ? 0.914 -1.057 -5.866 1.00 96.12 95 THR A N 1
ATOM 757 C CA . THR A 1 95 ? 0.093 -1.153 -7.086 1.00 96.12 95 THR A CA 1
ATOM 758 C C . THR A 1 95 ? 0.459 -0.167 -8.195 1.00 96.12 95 THR A C 1
ATOM 760 O O . THR A 1 95 ? 0.211 -0.457 -9.360 1.00 96.12 95 THR A O 1
ATOM 763 N N . CYS A 1 96 ? 1.077 0.977 -7.884 1.00 96.31 96 CYS A N 1
ATOM 764 C CA . CYS A 1 96 ? 1.332 2.014 -8.885 1.00 96.31 96 CYS A CA 1
ATOM 765 C C . CYS A 1 96 ? 2.298 1.547 -9.979 1.00 96.31 96 CYS A C 1
ATOM 767 O O . CYS A 1 96 ? 3.203 0.747 -9.738 1.00 96.31 96 CYS A O 1
ATOM 769 N N . GLU A 1 97 ? 2.148 2.067 -11.192 1.00 95.62 97 GLU A N 1
ATOM 770 C CA . GLU A 1 97 ? 3.101 1.807 -12.267 1.00 95.62 97 GLU A CA 1
ATOM 771 C C . GLU A 1 97 ? 4.329 2.714 -12.138 1.00 95.62 97 GLU A C 1
ATOM 773 O O . GLU A 1 97 ? 4.250 3.857 -11.687 1.00 95.62 97 GLU A O 1
ATOM 778 N N . ILE A 1 98 ? 5.492 2.224 -12.575 1.00 95.25 98 ILE A N 1
ATOM 779 C CA . ILE A 1 98 ? 6.656 3.096 -12.758 1.00 95.25 98 ILE A CA 1
ATOM 780 C C . ILE A 1 98 ? 6.458 3.832 -14.088 1.00 95.25 98 ILE A C 1
ATOM 782 O O . ILE A 1 98 ? 6.380 3.162 -15.123 1.00 95.25 98 ILE A O 1
ATOM 786 N N . PRO A 1 99 ? 6.454 5.178 -14.112 1.00 94.69 99 PRO A N 1
ATOM 787 C CA . PRO A 1 99 ? 6.226 5.919 -15.341 1.00 94.69 99 PRO A CA 1
ATOM 788 C C . PRO A 1 99 ? 7.282 5.585 -16.401 1.00 94.69 99 PRO A C 1
ATOM 790 O O . PRO A 1 99 ? 8.437 5.229 -16.106 1.00 94.69 99 PRO A O 1
ATOM 793 N N . LYS A 1 100 ? 6.879 5.691 -17.673 1.00 96.00 100 LYS A N 1
ATOM 794 C CA . LYS A 1 100 ? 7.782 5.491 -18.814 1.00 96.00 100 LYS A CA 1
ATOM 795 C C . LYS A 1 100 ? 8.918 6.505 -18.736 1.00 96.00 100 LYS A C 1
ATOM 797 O O . LYS A 1 100 ? 8.696 7.662 -18.414 1.00 96.00 100 LYS A O 1
ATOM 802 N N . LYS A 1 101 ? 10.147 6.070 -19.016 1.00 95.94 101 LYS A N 1
ATOM 803 C CA . LYS A 1 101 ? 11.331 6.935 -18.934 1.00 95.94 101 LYS A CA 1
ATOM 804 C C . LYS A 1 101 ? 11.201 8.126 -19.893 1.00 95.94 101 LYS A C 1
ATOM 806 O O . LYS A 1 101 ? 10.992 7.916 -21.085 1.00 95.94 101 LYS A O 1
ATOM 811 N N . ASP A 1 102 ? 11.428 9.331 -19.383 1.00 95.50 102 ASP A N 1
ATOM 812 C CA . ASP A 1 102 ? 11.574 10.561 -20.164 1.00 95.50 102 ASP A CA 1
ATOM 813 C C . ASP A 1 102 ? 12.863 11.319 -19.764 1.00 95.50 102 ASP A C 1
ATOM 815 O O . ASP A 1 102 ? 13.737 10.769 -19.086 1.00 95.50 102 ASP A O 1
ATOM 819 N N . LYS A 1 103 ? 13.037 12.556 -20.254 1.00 94.88 103 LYS A N 1
ATOM 820 C CA . LYS A 1 103 ? 14.241 13.376 -20.010 1.00 94.88 103 LYS A CA 1
ATOM 821 C C . LYS A 1 103 ? 14.299 14.002 -18.608 1.00 94.88 103 LYS A C 1
ATOM 823 O O . LYS A 1 103 ? 15.365 14.470 -18.221 1.00 94.88 103 LYS A O 1
ATOM 828 N N . HIS A 1 104 ? 13.194 14.024 -17.867 1.00 95.25 104 HIS A N 1
ATOM 829 C CA . HIS A 1 104 ? 13.028 14.782 -16.624 1.00 95.25 104 HIS A CA 1
ATOM 830 C C . HIS A 1 104 ? 12.604 13.917 -15.422 1.00 95.25 104 HIS A C 1
ATOM 832 O O . HIS A 1 104 ? 12.717 14.368 -14.289 1.00 95.25 104 HIS A O 1
ATOM 838 N N . ASN A 1 105 ? 12.192 12.664 -15.631 1.00 96.38 105 ASN A N 1
ATOM 839 C CA . ASN A 1 105 ? 11.613 11.806 -14.592 1.00 96.38 105 ASN A CA 1
ATOM 840 C C . ASN A 1 105 ? 12.566 10.759 -13.995 1.00 96.38 105 ASN A C 1
ATOM 842 O O . ASN A 1 105 ? 12.134 9.795 -13.358 1.00 96.38 105 ASN A O 1
ATOM 846 N N . SER A 1 106 ? 13.878 10.907 -14.197 1.00 96.62 106 SER A N 1
ATOM 847 C CA . SER A 1 106 ? 14.862 9.948 -13.675 1.00 96.62 106 SER A CA 1
ATOM 848 C C . SER A 1 106 ? 14.757 9.785 -12.152 1.00 96.62 106 SER A C 1
ATOM 850 O O . SER A 1 106 ? 14.731 8.655 -11.655 1.00 96.62 106 SER A O 1
ATOM 852 N N . ASP A 1 107 ? 14.652 10.899 -11.425 1.00 97.50 107 ASP A N 1
ATOM 853 C CA . ASP A 1 107 ? 14.610 10.902 -9.960 1.00 97.50 107 ASP A CA 1
ATOM 854 C C . ASP A 1 107 ? 13.277 10.389 -9.417 1.00 97.50 107 ASP A C 1
ATOM 856 O O . ASP A 1 107 ? 13.267 9.567 -8.501 1.00 97.50 107 ASP A O 1
ATOM 860 N N . GLU A 1 108 ? 12.160 10.776 -10.037 1.00 96.19 108 GLU A N 1
ATOM 861 C CA . GLU A 1 108 ? 10.829 10.258 -9.707 1.00 96.19 108 GLU A CA 1
ATOM 862 C C . GLU A 1 108 ? 10.790 8.733 -9.843 1.00 96.19 108 GLU A C 1
ATOM 864 O O . GLU A 1 108 ? 10.427 8.017 -8.911 1.00 96.19 108 GLU A O 1
ATOM 869 N N . ARG A 1 109 ? 11.261 8.201 -10.976 1.00 97.62 109 ARG A N 1
ATOM 870 C CA . ARG A 1 109 ? 11.303 6.753 -11.208 1.00 97.62 109 ARG A CA 1
ATOM 871 C C . ARG A 1 109 ? 12.199 6.037 -10.207 1.00 97.62 109 ARG A C 1
ATOM 873 O O . ARG A 1 109 ? 11.875 4.925 -9.790 1.00 97.62 109 ARG A O 1
ATOM 880 N N . LYS A 1 110 ? 13.332 6.638 -9.832 1.00 97.50 110 LYS A N 1
ATOM 881 C CA . LYS A 1 110 ? 14.229 6.090 -8.806 1.00 97.50 110 LYS A CA 1
ATOM 882 C C . LYS A 1 110 ? 13.539 6.054 -7.444 1.00 97.50 110 LYS A C 1
ATOM 884 O O . LYS A 1 110 ? 13.638 5.046 -6.747 1.00 97.50 110 LYS A O 1
ATOM 889 N N . GLN A 1 111 ? 12.816 7.113 -7.095 1.00 97.75 111 GLN A N 1
ATOM 890 C CA . GLN A 1 111 ? 12.064 7.191 -5.851 1.00 97.75 111 GLN A CA 1
ATOM 891 C C . GLN A 1 111 ? 10.934 6.158 -5.815 1.00 97.75 111 GLN A C 1
ATOM 893 O O . GLN A 1 111 ? 10.854 5.400 -4.853 1.00 97.75 111 GLN A O 1
ATOM 898 N N . ILE A 1 112 ? 10.124 6.050 -6.873 1.00 97.81 112 ILE A N 1
ATOM 899 C CA . ILE A 1 112 ? 9.045 5.053 -6.956 1.00 97.81 112 ILE A CA 1
ATOM 900 C C . ILE A 1 112 ? 9.614 3.641 -6.805 1.00 97.81 112 ILE A C 1
ATOM 902 O O . ILE A 1 112 ? 9.110 2.877 -5.992 1.00 97.81 112 ILE A O 1
ATOM 906 N N . LYS A 1 113 ? 10.708 3.300 -7.501 1.00 97.56 113 LYS A N 1
ATOM 907 C CA . LYS A 1 113 ? 11.367 1.987 -7.359 1.00 97.56 113 LYS A CA 1
ATOM 908 C C . LYS A 1 113 ? 11.788 1.686 -5.922 1.00 97.56 113 LYS A C 1
ATOM 910 O O . LYS A 1 113 ? 11.518 0.600 -5.427 1.00 97.56 113 LYS A O 1
ATOM 915 N N . LYS A 1 114 ? 12.407 2.658 -5.249 1.00 98.31 114 LYS A N 1
ATOM 916 C CA . LYS A 1 114 ? 12.816 2.523 -3.847 1.00 98.31 114 LYS A CA 1
ATOM 917 C C . LYS A 1 114 ? 11.613 2.307 -2.926 1.00 98.31 114 LYS A C 1
ATOM 919 O O . LYS A 1 114 ? 11.685 1.515 -1.993 1.00 98.31 114 LYS A O 1
ATOM 924 N N . MET A 1 115 ? 10.517 3.021 -3.169 1.00 98.31 115 MET A N 1
ATOM 925 C CA . MET A 1 115 ? 9.302 2.883 -2.369 1.00 98.31 115 MET A CA 1
ATOM 926 C C . MET A 1 115 ? 8.575 1.563 -2.645 1.00 98.31 115 MET A C 1
ATOM 928 O O . MET A 1 115 ? 8.082 0.952 -1.703 1.00 98.31 115 MET A O 1
ATOM 932 N N . LYS A 1 116 ? 8.579 1.082 -3.895 1.00 97.81 116 LYS A N 1
ATOM 933 C CA . LYS A 1 116 ? 8.106 -0.263 -4.244 1.00 97.81 116 LYS A CA 1
ATOM 934 C C . LYS A 1 116 ? 8.854 -1.332 -3.464 1.00 97.81 116 LYS A C 1
ATOM 936 O O . LYS A 1 116 ? 8.219 -2.110 -2.775 1.00 97.81 116 LYS A O 1
ATOM 941 N N . GLU A 1 117 ? 10.184 -1.311 -3.513 1.00 97.06 117 GLU A N 1
ATOM 942 C CA . GLU A 1 117 ? 11.031 -2.265 -2.787 1.00 97.06 117 GLU A CA 1
ATOM 943 C C . GLU A 1 117 ? 10.804 -2.198 -1.271 1.00 97.06 117 GLU A C 1
ATOM 945 O O . GLU A 1 117 ? 10.731 -3.223 -0.605 1.00 97.06 117 GLU A O 1
ATOM 950 N N . ARG A 1 118 ? 10.630 -0.990 -0.722 1.00 97.94 118 ARG A N 1
ATOM 951 C CA . ARG A 1 118 ? 10.347 -0.795 0.706 1.00 97.94 118 ARG A CA 1
ATOM 952 C C . ARG A 1 118 ? 9.035 -1.440 1.156 1.00 97.94 118 ARG A C 1
ATOM 954 O O . ARG A 1 118 ? 8.981 -1.932 2.277 1.00 97.94 118 ARG A O 1
ATOM 961 N N . TYR A 1 119 ? 7.982 -1.340 0.349 1.00 98.12 119 TYR A N 1
ATOM 962 C CA . TYR A 1 119 ? 6.639 -1.795 0.722 1.00 98.12 119 TYR A CA 1
ATOM 963 C C . TYR A 1 119 ? 6.281 -3.174 0.159 1.00 98.12 119 TYR A C 1
ATOM 965 O O . TYR A 1 119 ? 5.194 -3.671 0.456 1.00 98.12 119 TYR A O 1
ATOM 973 N N . GLU A 1 120 ? 7.151 -3.778 -0.651 1.00 97.88 120 GLU A N 1
ATOM 974 C CA . GLU A 1 120 ? 6.928 -5.083 -1.266 1.00 97.88 120 GLU A CA 1
ATOM 975 C C . GLU A 1 120 ? 6.695 -6.159 -0.196 1.00 97.88 120 GL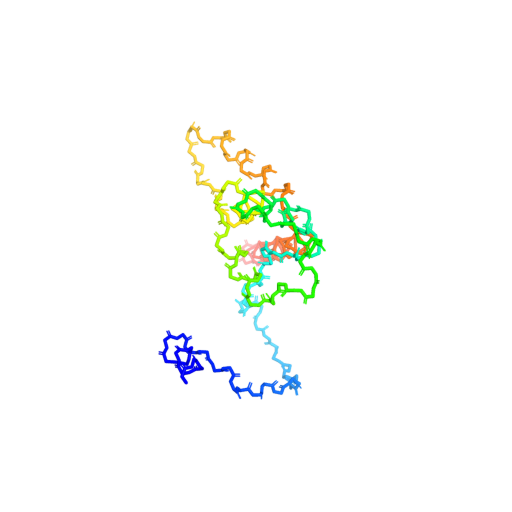U A C 1
ATOM 977 O O . GLU A 1 120 ? 7.453 -6.284 0.767 1.00 97.88 120 GLU A O 1
ATOM 982 N N . LEU A 1 121 ? 5.622 -6.935 -0.361 1.00 98.00 121 LEU A N 1
ATOM 983 C CA . LEU A 1 121 ? 5.341 -8.071 0.511 1.00 98.00 121 LEU A CA 1
ATOM 984 C C . LEU A 1 121 ? 6.279 -9.241 0.165 1.00 98.00 121 LEU A C 1
ATOM 986 O O . LEU A 1 121 ? 6.571 -9.439 -1.014 1.00 98.00 121 LEU A O 1
ATOM 990 N N . PRO A 1 122 ? 6.706 -10.065 1.141 1.00 97.81 122 PRO A N 1
ATOM 991 C CA . PRO A 1 122 ? 7.575 -11.215 0.876 1.00 97.81 122 PRO A CA 1
ATOM 992 C C . PRO A 1 122 ? 7.022 -12.176 -0.186 1.00 97.81 122 PRO A C 1
ATOM 994 O O . PRO A 1 122 ? 7.766 -12.650 -1.038 1.00 97.81 122 PRO A O 1
ATOM 997 N N . GLU A 1 123 ? 5.712 -12.419 -0.167 1.00 96.19 123 GLU A N 1
ATOM 998 C CA . GLU A 1 123 ? 5.027 -13.260 -1.152 1.00 96.19 123 GLU A CA 1
ATOM 999 C C . GLU A 1 123 ? 5.026 -12.623 -2.549 1.00 96.19 123 GLU A C 1
ATOM 1001 O O . GLU A 1 123 ? 5.401 -13.267 -3.526 1.00 96.19 123 GLU A O 1
ATOM 1006 N N . ALA A 1 124 ? 4.719 -11.324 -2.641 1.00 95.75 124 ALA A N 1
ATOM 1007 C CA . ALA A 1 124 ? 4.801 -10.577 -3.896 1.00 95.75 124 ALA A CA 1
ATOM 1008 C C . ALA A 1 124 ? 6.229 -10.577 -4.471 1.00 95.75 124 ALA A C 1
ATOM 1010 O O . ALA A 1 124 ? 6.414 -10.736 -5.679 1.00 95.75 124 ALA A O 1
ATOM 1011 N N . LYS A 1 125 ? 7.242 -10.460 -3.604 1.00 96.50 125 LYS A N 1
ATOM 1012 C CA . LYS A 1 125 ? 8.653 -10.547 -3.986 1.00 96.50 125 LYS A CA 1
ATOM 1013 C C . LYS A 1 125 ? 9.000 -11.919 -4.563 1.00 96.50 125 LYS A C 1
ATOM 1015 O O . LYS A 1 125 ? 9.615 -11.980 -5.623 1.00 96.50 125 LYS A O 1
ATOM 1020 N N . ALA A 1 126 ? 8.587 -12.999 -3.900 1.00 96.44 126 ALA A N 1
ATOM 1021 C CA . ALA A 1 126 ? 8.829 -14.359 -4.377 1.00 96.44 126 ALA A CA 1
ATOM 1022 C C . ALA A 1 126 ? 8.193 -14.597 -5.758 1.00 96.44 126 ALA A C 1
ATOM 1024 O O . ALA A 1 126 ? 8.863 -15.085 -6.668 1.00 96.44 126 ALA A O 1
ATOM 1025 N N . ILE A 1 127 ? 6.941 -14.160 -5.945 1.00 94.25 127 ILE A N 1
ATOM 1026 C CA . ILE A 1 127 ? 6.241 -14.243 -7.236 1.00 94.25 127 ILE A CA 1
ATOM 1027 C C . ILE A 1 127 ? 6.997 -13.456 -8.313 1.00 94.25 127 ILE A C 1
ATOM 1029 O O . ILE A 1 127 ? 7.207 -13.949 -9.422 1.00 94.25 127 ILE A O 1
ATOM 1033 N N . ARG A 1 128 ? 7.444 -12.232 -8.005 1.00 93.25 128 ARG A N 1
ATOM 1034 C CA . ARG A 1 128 ? 8.213 -11.409 -8.946 1.00 93.25 128 ARG A CA 1
ATOM 1035 C C . ARG A 1 128 ? 9.517 -12.090 -9.361 1.00 93.25 128 ARG A C 1
ATOM 1037 O O . ARG A 1 128 ? 9.815 -12.133 -10.554 1.00 93.25 128 ARG A O 1
ATOM 1044 N N . GLU A 1 129 ? 10.279 -12.615 -8.406 1.00 94.56 129 GLU A N 1
ATOM 1045 C CA . GLU A 1 129 ? 11.550 -13.303 -8.666 1.00 94.56 129 GLU A CA 1
ATOM 1046 C C . GLU A 1 129 ? 11.350 -14.551 -9.542 1.00 94.56 129 GLU A C 1
ATOM 1048 O O . GLU A 1 129 ? 12.096 -14.759 -10.504 1.00 94.56 129 GLU A O 1
ATOM 1053 N N . GLU A 1 130 ? 10.299 -15.335 -9.287 1.00 93.94 130 GLU A N 1
ATOM 1054 C CA . GLU A 1 130 ? 9.933 -16.482 -10.125 1.00 93.94 130 GLU A CA 1
ATOM 1055 C C . GLU A 1 130 ? 9.575 -16.052 -11.556 1.00 93.94 130 GLU A C 1
ATOM 1057 O O . GLU A 1 130 ? 10.065 -16.626 -12.534 1.00 93.94 130 GLU A O 1
ATOM 1062 N N . MET A 1 131 ? 8.764 -15.003 -11.701 1.00 91.62 131 MET A N 1
ATOM 1063 C CA . MET A 1 131 ? 8.354 -14.475 -13.004 1.00 91.62 131 MET A CA 1
ATOM 1064 C C . MET A 1 131 ? 9.540 -13.932 -13.809 1.00 91.62 131 MET A C 1
ATOM 1066 O O . MET A 1 131 ? 9.643 -14.179 -15.017 1.00 91.62 131 MET A O 1
ATOM 1070 N N . GLU A 1 132 ? 10.459 -13.222 -13.152 1.00 92.38 132 GLU A N 1
ATOM 1071 C CA . GLU A 1 132 ? 11.706 -12.742 -13.750 1.00 92.38 132 GLU A CA 1
ATOM 1072 C C . GLU A 1 132 ? 12.582 -13.917 -14.221 1.00 92.38 132 GLU A C 1
ATOM 1074 O O . GLU A 1 132 ? 13.086 -13.894 -15.351 1.00 92.38 132 GLU A O 1
ATOM 1079 N N . TYR A 1 133 ? 12.699 -14.978 -13.416 1.00 91.19 133 TYR A N 1
ATOM 1080 C CA . TYR A 1 133 ? 13.439 -16.191 -13.771 1.00 91.19 133 TYR A CA 1
ATOM 1081 C C . TYR A 1 133 ? 12.816 -16.930 -14.966 1.00 91.19 133 TYR A C 1
ATOM 1083 O O . TYR A 1 133 ? 13.508 -17.216 -15.949 1.00 91.19 133 TYR A O 1
ATOM 1091 N N . LYS A 1 134 ? 11.496 -17.157 -14.959 1.00 91.31 134 LYS A N 1
ATOM 1092 C CA . LYS A 1 134 ? 10.764 -17.753 -16.092 1.00 91.31 134 LYS A CA 1
ATOM 1093 C C . LYS A 1 134 ? 10.930 -16.921 -17.369 1.00 91.31 134 LYS A C 1
ATOM 1095 O O . LYS A 1 134 ? 11.127 -17.460 -18.459 1.00 91.31 134 LYS A O 1
ATOM 1100 N N . ALA A 1 135 ? 10.869 -15.591 -17.270 1.00 91.00 135 ALA A N 1
ATOM 1101 C CA . ALA A 1 135 ? 11.094 -14.700 -18.410 1.00 91.00 135 ALA A CA 1
ATOM 1102 C C . ALA A 1 135 ? 12.535 -14.778 -18.943 1.00 91.00 135 ALA A C 1
ATOM 1104 O O . ALA A 1 135 ? 12.746 -14.740 -20.158 1.00 91.00 135 ALA A O 1
ATOM 1105 N N . TYR A 1 136 ? 13.522 -14.909 -18.056 1.00 90.62 136 TYR A N 1
ATOM 1106 C CA . TYR A 1 136 ? 14.920 -15.107 -18.427 1.00 90.62 136 TYR A CA 1
ATOM 1107 C C . TYR A 1 136 ? 15.133 -16.424 -19.187 1.00 90.62 136 TYR A C 1
ATOM 1109 O O . TYR A 1 136 ? 15.710 -16.405 -20.278 1.00 90.62 136 TYR A O 1
ATOM 1117 N N . LEU A 1 137 ? 14.604 -17.541 -18.676 1.00 92.94 137 LEU A N 1
ATOM 1118 C CA . LEU A 1 137 ? 14.689 -18.845 -19.341 1.00 92.94 137 LEU A CA 1
ATOM 1119 C C . LEU A 1 137 ? 14.082 -18.810 -20.749 1.00 92.94 137 LEU A C 1
ATOM 1121 O O . LEU A 1 137 ? 14.726 -19.238 -21.706 1.00 92.94 137 LEU A O 1
ATOM 1125 N N . ARG A 1 138 ? 12.906 -18.189 -20.906 1.00 89.88 138 ARG A N 1
ATOM 1126 C CA . ARG A 1 138 ? 12.260 -18.013 -22.219 1.00 89.88 138 ARG A CA 1
ATOM 1127 C C . ARG A 1 138 ? 13.148 -17.273 -23.222 1.00 89.88 138 ARG A C 1
ATOM 1129 O O . ARG A 1 138 ? 13.228 -17.663 -24.386 1.00 89.88 138 ARG A O 1
ATOM 1136 N N . ARG A 1 139 ? 13.844 -16.215 -22.788 1.00 90.88 139 ARG A N 1
ATOM 1137 C CA . ARG A 1 139 ? 14.772 -15.464 -23.655 1.00 90.88 139 ARG A CA 1
ATOM 1138 C C . ARG A 1 139 ? 15.978 -16.307 -24.062 1.00 90.88 139 ARG A C 1
ATOM 1140 O O . ARG A 1 139 ? 16.365 -16.265 -25.227 1.00 90.88 139 ARG A O 1
ATOM 1147 N N . LEU A 1 140 ? 16.544 -17.076 -23.131 1.00 92.50 140 LEU A N 1
ATOM 1148 C CA . LEU A 1 140 ? 17.653 -17.985 -23.426 1.00 92.50 140 LEU A CA 1
ATOM 1149 C C . LEU A 1 140 ? 17.254 -19.062 -24.436 1.00 92.50 140 LEU A C 1
ATOM 1151 O O . LEU A 1 140 ? 18.001 -19.332 -25.373 1.00 92.50 140 LEU A O 1
ATOM 1155 N N . GLU A 1 141 ? 16.084 -19.675 -24.265 1.00 91.69 141 GLU A N 1
ATOM 1156 C CA . GLU A 1 141 ? 15.577 -20.678 -25.202 1.00 91.69 141 GLU A CA 1
ATOM 1157 C C . GLU A 1 141 ? 15.352 -20.095 -26.597 1.00 91.69 141 GLU A C 1
ATOM 1159 O O . GLU A 1 141 ? 15.759 -20.704 -27.587 1.00 91.69 141 GLU A O 1
ATOM 1164 N N . ALA A 1 142 ? 14.769 -18.896 -26.689 1.00 90.50 142 ALA A N 1
ATOM 1165 C CA . ALA A 1 142 ? 14.587 -18.200 -27.958 1.00 90.50 142 ALA A CA 1
ATOM 1166 C C . ALA 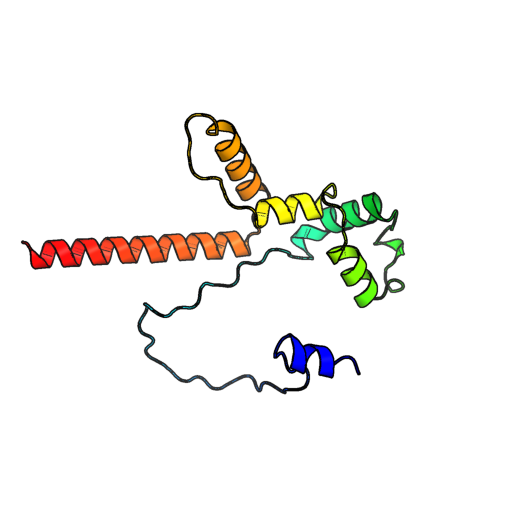A 1 142 ? 15.930 -17.912 -28.653 1.00 90.50 142 ALA A C 1
ATOM 1168 O O . ALA A 1 142 ? 16.061 -18.155 -29.853 1.00 90.50 142 ALA A O 1
ATOM 1169 N N . GLN A 1 143 ? 16.944 -17.469 -27.901 1.00 89.44 143 GLN A N 1
ATOM 1170 C CA . GLN A 1 143 ? 18.297 -17.260 -28.427 1.00 89.44 143 GLN A CA 1
ATOM 1171 C C . GLN A 1 143 ? 18.932 -18.566 -28.914 1.00 89.44 143 GLN A C 1
ATOM 1173 O O . GLN A 1 143 ? 19.456 -18.608 -30.024 1.00 89.44 143 GLN A O 1
ATOM 1178 N N . LYS A 1 144 ? 18.846 -19.652 -28.132 1.00 88.25 144 LYS A N 1
ATOM 1179 C CA . LYS A 1 144 ? 19.361 -20.972 -28.536 1.00 88.25 144 LYS A CA 1
ATOM 1180 C C . LYS A 1 144 ? 18.698 -21.478 -29.818 1.00 88.25 144 LYS A C 1
ATOM 1182 O O . LYS A 1 144 ? 19.396 -21.966 -30.701 1.00 88.25 144 LYS A O 1
ATOM 1187 N N . ARG A 1 145 ? 17.372 -21.335 -29.943 1.00 85.88 145 ARG A N 1
ATOM 1188 C CA . ARG A 1 145 ? 16.627 -21.718 -31.157 1.00 85.88 145 ARG A CA 1
ATOM 1189 C C . ARG A 1 145 ? 17.062 -20.902 -32.371 1.00 85.88 145 ARG A C 1
ATOM 1191 O O . ARG A 1 145 ? 17.256 -21.480 -33.430 1.00 85.88 145 ARG A O 1
ATOM 1198 N N . GLN A 1 146 ? 17.242 -19.588 -32.221 1.00 81.25 146 GLN A N 1
ATOM 1199 C CA . GLN A 1 146 ? 17.734 -18.741 -33.311 1.00 81.25 146 GLN A CA 1
ATOM 1200 C C . GLN A 1 146 ? 19.142 -19.146 -33.752 1.00 81.25 146 GLN A C 1
ATOM 1202 O O . GLN A 1 146 ? 19.370 -19.316 -34.942 1.00 81.25 146 GLN A O 1
ATOM 1207 N N . VAL A 1 147 ? 20.069 -19.369 -32.817 1.00 82.25 147 VAL A N 1
ATOM 1208 C CA . VAL A 1 147 ? 21.431 -19.811 -33.161 1.00 82.25 147 VAL A CA 1
ATOM 1209 C C . VAL A 1 147 ? 21.414 -21.165 -33.878 1.00 82.25 147 VAL A C 1
ATOM 1211 O O . VAL A 1 147 ? 22.111 -21.317 -34.868 1.00 82.25 147 VAL A O 1
ATOM 1214 N N . ALA A 1 148 ? 20.577 -22.113 -33.449 1.00 79.94 148 ALA A N 1
ATOM 1215 C CA . ALA A 1 148 ? 20.439 -23.415 -34.110 1.00 79.94 148 ALA A CA 1
ATOM 1216 C C . ALA A 1 148 ? 19.763 -23.360 -35.499 1.00 79.94 148 ALA A C 1
ATOM 1218 O O . ALA A 1 148 ? 19.896 -24.299 -36.274 1.00 79.94 148 ALA A O 1
ATOM 1219 N N . LEU A 1 149 ? 19.010 -22.298 -35.805 1.00 70.38 149 LEU A N 1
ATOM 1220 C CA . LEU A 1 149 ? 18.352 -22.096 -37.104 1.00 70.38 149 LEU A CA 1
ATOM 1221 C C . LEU A 1 149 ? 19.255 -21.404 -38.139 1.00 70.38 149 LEU A C 1
ATOM 1223 O O . LEU A 1 149 ? 18.983 -21.514 -39.332 1.00 70.38 149 LEU A O 1
ATOM 1227 N N . TYR A 1 150 ? 20.290 -20.680 -37.699 1.00 61.19 150 TYR A N 1
ATOM 1228 C CA . TYR A 1 150 ? 21.157 -19.855 -38.557 1.00 61.19 150 TYR A CA 1
ATOM 1229 C C . TYR A 1 150 ? 22.656 -20.201 -38.471 1.00 61.19 150 TYR A C 1
ATOM 1231 O O . TYR A 1 150 ? 23.459 -19.526 -39.118 1.00 61.19 150 TYR A O 1
ATOM 1239 N N . GLY A 1 151 ? 23.039 -21.197 -37.669 1.00 52.34 151 GLY A N 1
ATOM 1240 C CA . GLY A 1 151 ? 24.405 -21.722 -37.546 1.00 52.34 151 GLY A CA 1
ATOM 1241 C C . GLY A 1 151 ? 24.512 -23.129 -38.102 1.00 52.34 151 GLY A C 1
ATOM 1242 O O . GLY A 1 151 ? 25.560 -23.416 -38.717 1.00 52.34 151 GLY A O 1
#

InterPro domains:
  IPR009660 Bacteriophage A500, Gp15 [PF06854] (17-121)

Secondary structure (DSSP, 8-state):
--HHHHHHHH---TT--------------TT--PPPPPP---TTTTHHHHHHHHHHHH---TTTTTTTS-HHHHHHHHHT--TTSHHHHHHHHHHPPPPPP-SS-HHHHHHHHHHHHHH--HHHHHHHHHHHHHHHHHHHHHHHHHHHHH-

pLDDT: mean 85.64, std 18.81, range [33.38, 98.75]

Radius of gyration: 21.95 Å; chains: 1; bounding box: 56×48×61 Å

Sequence (151 aa):
LVIDVFKDKLNIDLTADKKAGEMTESLGNPLDEEAPDVPVVNFTLDADMIFASFLFDYNINLFEQQGILQWGEFLALFNNLSEKTPMKIAIHYRTCEIPKKDKHNSDERKQIKKMKERYELPEAKAIREEMEYKAYLRRLEAQKRQVALYG

Organism: NCBI:txid1890302